Protein AF-A0A1Q7ZH47-F1 (afdb_monomer_lite)

Radius of gyration: 14.73 Å; chains: 1; bounding box: 32×26×39 Å

pLDDT: mean 81.42, std 12.25, range [51.88, 95.62]

Structure (mmCIF, N/CA/C/O backbone):
data_AF-A0A1Q7ZH47-F1
#
_entry.id   AF-A0A1Q7ZH47-F1
#
loop_
_atom_site.group_PDB
_atom_site.id
_atom_site.type_symbol
_atom_site.label_atom_id
_atom_site.label_alt_id
_atom_site.label_comp_id
_atom_site.label_asym_id
_atom_site.label_entity_id
_atom_site.label_seq_id
_atom_site.pdbx_PDB_ins_code
_atom_site.Cartn_x
_atom_site.Cartn_y
_atom_site.Cartn_z
_atom_site.occupancy
_atom_site.B_iso_or_equiv
_atom_site.auth_seq_id
_atom_site.auth_comp_id
_atom_site.auth_asym_id
_atom_site.auth_atom_id
_atom_site.pdbx_PDB_model_num
ATOM 1 N N . MET A 1 1 ? -10.788 -9.022 -7.935 1.00 63.94 1 MET A N 1
ATOM 2 C CA . MET A 1 1 ? -9.777 -8.266 -7.167 1.00 63.94 1 MET A CA 1
ATOM 3 C C . MET A 1 1 ? -8.886 -9.282 -6.468 1.00 63.94 1 MET A C 1
ATOM 5 O O . MET A 1 1 ? -9.435 -10.237 -5.936 1.00 63.94 1 MET A O 1
ATOM 9 N N . VAL A 1 2 ? -7.560 -9.152 -6.541 1.00 73.81 2 VAL A N 1
ATOM 10 C CA . VAL A 1 2 ? -6.620 -10.103 -5.916 1.00 73.81 2 VAL A CA 1
ATOM 11 C C . VAL A 1 2 ? -6.024 -9.445 -4.679 1.00 73.81 2 VAL A C 1
ATOM 13 O O . VAL A 1 2 ? -5.592 -8.299 -4.753 1.00 73.81 2 VAL A O 1
ATOM 16 N N . GLN A 1 3 ? -6.024 -10.159 -3.556 1.00 79.69 3 GLN A N 1
ATOM 17 C CA . GLN A 1 3 ? -5.355 -9.736 -2.328 1.00 79.69 3 GLN A CA 1
ATOM 18 C C . GLN A 1 3 ? -4.060 -10.518 -2.166 1.00 79.69 3 GLN A C 1
ATOM 20 O O . GLN A 1 3 ? -4.019 -11.721 -2.421 1.00 79.69 3 GLN A O 1
ATOM 25 N N . ILE A 1 4 ? -3.008 -9.822 -1.749 1.00 81.25 4 ILE A N 1
ATOM 26 C CA . ILE A 1 4 ? -1.671 -10.388 -1.603 1.00 81.25 4 ILE A CA 1
ATOM 27 C C . ILE A 1 4 ? -1.224 -10.117 -0.178 1.00 81.25 4 ILE A C 1
ATOM 29 O O . ILE A 1 4 ? -1.185 -8.970 0.258 1.00 81.25 4 ILE A O 1
ATOM 33 N N . GLY A 1 5 ? -0.915 -11.187 0.544 1.00 83.88 5 GLY A N 1
ATOM 34 C CA . GLY A 1 5 ? -0.421 -11.130 1.909 1.00 83.88 5 GLY A CA 1
ATOM 35 C C . GLY A 1 5 ? 0.862 -11.934 2.031 1.00 83.88 5 GLY A 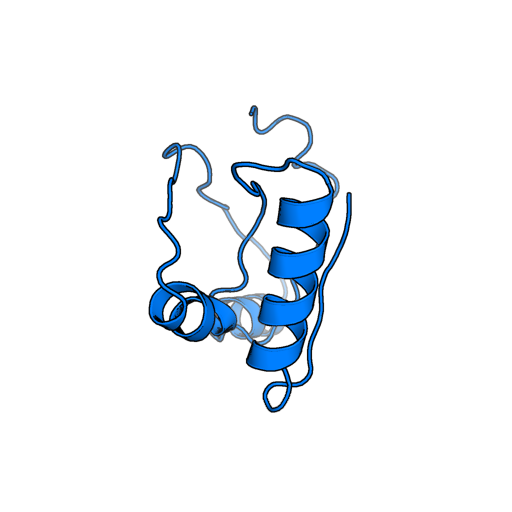C 1
ATOM 36 O O . GLY A 1 5 ? 0.996 -13.002 1.433 1.00 83.88 5 GLY A O 1
ATOM 37 N N . ALA A 1 6 ? 1.796 -11.428 2.826 1.00 87.62 6 ALA A N 1
ATOM 38 C CA . ALA A 1 6 ? 3.035 -12.112 3.148 1.00 87.62 6 ALA A CA 1
ATOM 39 C C . ALA A 1 6 ? 3.322 -11.973 4.640 1.00 87.62 6 ALA A C 1
ATOM 41 O O . ALA A 1 6 ? 3.015 -10.954 5.261 1.00 87.62 6 ALA A O 1
ATOM 42 N N . ARG A 1 7 ? 3.969 -12.983 5.227 1.00 88.12 7 ARG A N 1
ATOM 43 C CA . ARG A 1 7 ? 4.653 -12.764 6.506 1.00 88.12 7 ARG A CA 1
ATOM 44 C C . ARG A 1 7 ? 5.817 -11.816 6.250 1.00 88.12 7 ARG A C 1
ATOM 46 O O . ARG A 1 7 ? 6.480 -11.950 5.228 1.00 88.12 7 ARG A O 1
ATOM 53 N N . LYS A 1 8 ? 6.116 -10.931 7.206 1.00 85.62 8 LYS A N 1
ATOM 54 C CA . LYS A 1 8 ? 7.162 -9.902 7.072 1.00 85.62 8 LYS A CA 1
ATOM 55 C C . LYS A 1 8 ? 8.495 -10.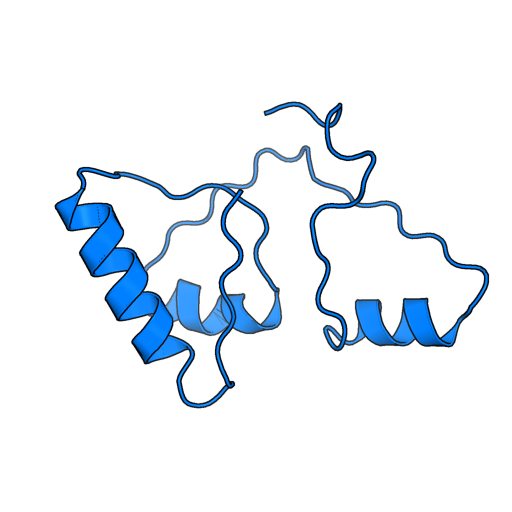439 6.527 1.00 85.62 8 LYS A C 1
ATOM 57 O O . LYS A 1 8 ? 9.097 -9.800 5.680 1.00 85.62 8 LYS A O 1
ATOM 62 N N . MET A 1 9 ? 8.919 -11.626 6.970 1.00 91.31 9 MET A N 1
ATOM 63 C CA . MET A 1 9 ? 10.177 -12.256 6.538 1.00 91.31 9 MET A CA 1
ATOM 64 C C . MET A 1 9 ? 10.191 -12.776 5.092 1.00 91.31 9 MET A C 1
ATOM 66 O O . MET A 1 9 ? 11.264 -13.040 4.575 1.00 91.31 9 MET A O 1
ATOM 70 N N . PHE A 1 10 ? 9.026 -12.935 4.463 1.00 93.50 10 PHE A N 1
ATOM 71 C CA . PHE A 1 10 ? 8.872 -13.462 3.101 1.00 93.50 10 PHE A CA 1
ATOM 72 C C . PHE A 1 10 ? 8.271 -12.435 2.142 1.00 93.50 10 PHE A C 1
ATOM 74 O O . PHE A 1 10 ? 7.876 -12.782 1.031 1.00 93.50 10 PHE A O 1
ATOM 81 N N . LEU A 1 11 ? 8.131 -11.179 2.574 1.00 90.81 11 LEU A N 1
ATOM 82 C CA . LEU A 1 11 ? 7.523 -10.148 1.743 1.00 90.81 11 LEU A CA 1
ATOM 83 C C . LEU A 1 11 ? 8.291 -9.984 0.429 1.00 90.81 11 LEU A C 1
ATOM 85 O O . LEU A 1 11 ? 7.677 -9.949 -0.634 1.00 90.81 11 LEU A O 1
ATOM 89 N N . ASP A 1 12 ? 9.620 -9.957 0.494 1.00 92.69 12 ASP A N 1
ATOM 90 C CA . ASP A 1 12 ? 10.452 -9.782 -0.692 1.00 92.69 12 ASP A CA 1
ATOM 91 C C . ASP A 1 12 ? 10.326 -10.958 -1.670 1.00 92.69 12 ASP A C 1
ATOM 93 O O . ASP A 1 12 ? 10.188 -10.716 -2.869 1.00 92.69 12 ASP A O 1
ATOM 97 N N . ASP A 1 13 ? 10.275 -12.197 -1.167 1.00 94.88 13 ASP A N 1
ATOM 98 C CA . ASP A 1 13 ? 10.090 -13.403 -1.987 1.00 94.88 13 ASP A CA 1
ATOM 99 C C . ASP A 1 13 ? 8.723 -13.413 -2.685 1.00 94.88 13 ASP A C 1
ATOM 101 O O . ASP A 1 13 ? 8.605 -13.741 -3.869 1.00 94.88 13 ASP A O 1
ATOM 105 N N . VAL A 1 14 ? 7.669 -13.027 -1.957 1.00 92.88 14 VAL A N 1
ATOM 106 C CA . VAL A 1 14 ? 6.311 -12.926 -2.507 1.00 92.88 14 VAL A CA 1
ATOM 107 C C . VAL A 1 14 ? 6.255 -11.860 -3.598 1.00 92.88 14 VAL A C 1
ATOM 109 O O . VAL A 1 14 ? 5.663 -12.100 -4.652 1.00 92.88 14 VAL A O 1
ATOM 112 N N . LEU A 1 15 ? 6.889 -10.706 -3.379 1.00 91.25 15 LEU A N 1
ATOM 113 C CA . LEU A 1 15 ? 6.964 -9.639 -4.376 1.00 91.25 15 LEU A CA 1
ATOM 114 C C . LEU A 1 15 ? 7.744 -10.074 -5.624 1.00 91.25 15 LEU A C 1
ATOM 116 O O . LEU A 1 15 ? 7.288 -9.810 -6.737 1.00 91.25 15 LEU A O 1
ATOM 120 N N . ASP A 1 16 ? 8.863 -10.784 -5.467 1.00 93.19 16 ASP A N 1
ATOM 121 C CA . ASP A 1 16 ? 9.633 -11.301 -6.605 1.00 93.19 16 ASP A CA 1
ATOM 122 C C . ASP A 1 16 ? 8.818 -12.289 -7.435 1.00 93.19 16 ASP A C 1
ATOM 124 O O . ASP A 1 16 ? 8.765 -12.180 -8.666 1.00 93.19 16 ASP A O 1
ATOM 128 N N . HIS A 1 17 ? 8.120 -13.214 -6.774 1.00 93.44 17 HIS A N 1
ATOM 129 C CA . HIS A 1 17 ? 7.261 -14.171 -7.459 1.00 93.44 17 HIS A CA 1
ATOM 130 C C . HIS A 1 17 ? 6.101 -13.477 -8.184 1.00 93.44 17 HIS A C 1
ATOM 132 O O . HIS A 1 17 ? 5.809 -13.793 -9.341 1.00 93.44 17 HIS A O 1
ATOM 138 N N . LEU A 1 18 ? 5.471 -12.497 -7.532 1.00 90.56 18 LEU A N 1
ATOM 139 C CA . LEU A 1 18 ? 4.382 -11.716 -8.110 1.00 90.56 18 LEU A CA 1
ATOM 140 C C . LEU A 1 18 ? 4.837 -10.965 -9.363 1.00 90.56 18 LEU A C 1
ATOM 142 O O . LEU A 1 18 ? 4.180 -11.042 -10.402 1.00 90.56 18 LEU A O 1
ATOM 146 N N . PHE A 1 19 ? 5.961 -10.254 -9.284 1.00 90.56 19 PHE A N 1
ATOM 147 C CA . PHE A 1 19 ? 6.494 -9.491 -10.408 1.00 90.56 19 PHE A CA 1
ATOM 148 C C . PHE A 1 19 ? 6.930 -10.393 -11.551 1.00 90.56 19 PHE A C 1
ATOM 150 O O . PHE A 1 19 ? 6.641 -10.085 -12.708 1.00 90.56 19 PHE A O 1
ATOM 157 N N . TYR A 1 20 ? 7.574 -11.519 -11.247 1.00 92.88 20 TYR A N 1
ATOM 158 C CA . TYR A 1 20 ? 7.927 -12.512 -12.252 1.00 92.88 20 TYR A CA 1
ATOM 159 C C . TYR A 1 20 ? 6.683 -13.022 -12.989 1.00 92.88 20 TYR A C 1
ATOM 161 O O . TYR A 1 20 ? 6.640 -13.005 -14.222 1.00 92.88 20 TYR A O 1
ATOM 169 N N . HIS A 1 21 ? 5.646 -13.416 -12.247 1.00 92.50 21 HIS A N 1
ATOM 170 C CA . HIS A 1 21 ? 4.407 -13.924 -12.825 1.00 92.50 21 HIS A CA 1
ATOM 171 C C . HIS A 1 21 ? 3.681 -12.858 -13.662 1.00 92.50 21 HIS A C 1
ATOM 173 O O . HIS A 1 21 ? 3.274 -13.134 -14.791 1.00 92.50 21 HIS A O 1
ATOM 179 N N . ALA A 1 22 ? 3.571 -11.627 -13.151 1.00 90.94 22 ALA A N 1
ATOM 180 C CA . ALA A 1 22 ? 2.936 -10.513 -13.854 1.00 90.94 22 ALA A CA 1
ATOM 181 C C . ALA A 1 22 ? 3.668 -10.169 -15.162 1.00 90.94 22 ALA A C 1
ATOM 183 O O . ALA A 1 22 ? 3.038 -10.072 -16.216 1.00 90.94 22 ALA A O 1
ATOM 184 N N . ARG A 1 23 ? 5.004 -10.068 -15.124 1.00 91.88 23 ARG A N 1
ATOM 185 C CA . ARG A 1 23 ? 5.831 -9.804 -16.314 1.00 91.88 23 ARG A CA 1
ATOM 186 C C . ARG A 1 23 ? 5.726 -10.924 -17.340 1.00 91.88 23 ARG A C 1
ATOM 188 O O . ARG A 1 23 ? 5.592 -10.645 -18.527 1.00 91.88 23 ARG A O 1
ATOM 195 N N . ARG A 1 24 ? 5.734 -12.188 -16.902 1.00 95.62 24 ARG A N 1
ATOM 196 C CA . ARG A 1 24 ? 5.543 -13.343 -17.794 1.00 95.62 24 ARG A CA 1
ATOM 197 C C . ARG A 1 24 ? 4.167 -13.322 -18.469 1.00 95.62 24 ARG A C 1
ATOM 199 O O . ARG A 1 24 ? 4.046 -13.774 -19.602 1.00 95.62 24 ARG A O 1
ATOM 206 N N . GLY A 1 25 ? 3.159 -12.772 -17.795 1.00 94.50 25 GLY A N 1
ATOM 207 C CA . GLY A 1 25 ? 1.830 -12.517 -18.353 1.00 94.50 25 GLY A CA 1
ATOM 208 C C . GLY A 1 25 ? 1.727 -11.275 -19.250 1.00 94.50 25 GLY A C 1
ATOM 209 O O . GLY A 1 25 ? 0.641 -11.000 -19.749 1.00 94.50 25 GLY A O 1
ATOM 210 N N . GLY A 1 26 ? 2.814 -10.522 -19.458 1.00 95.12 26 GLY A N 1
ATOM 211 C CA . GLY A 1 26 ? 2.834 -9.314 -20.290 1.00 95.12 26 GLY A CA 1
ATOM 212 C C . GLY A 1 26 ? 2.395 -8.028 -19.580 1.00 95.12 26 GLY A C 1
ATOM 213 O O . GLY A 1 26 ? 2.182 -7.015 -20.243 1.00 95.12 26 GLY A O 1
ATOM 214 N N . ALA A 1 27 ? 2.256 -8.035 -18.251 1.00 92.38 27 ALA A N 1
ATOM 215 C CA . ALA A 1 27 ? 1.900 -6.831 -17.505 1.00 92.38 27 ALA A CA 1
ATOM 216 C C . ALA A 1 27 ? 3.064 -5.822 -17.475 1.00 92.38 27 ALA A C 1
ATOM 218 O O . ALA A 1 27 ? 4.200 -6.179 -17.159 1.00 92.38 27 ALA A O 1
ATOM 219 N N . LEU A 1 28 ? 2.757 -4.552 -17.755 1.00 88.38 28 LEU A N 1
ATOM 220 C CA . LEU A 1 28 ? 3.709 -3.431 -17.695 1.00 88.38 28 LEU A CA 1
ATOM 221 C C . LEU A 1 28 ? 3.650 -2.669 -16.365 1.00 88.38 28 LEU A C 1
ATOM 223 O O . LEU A 1 28 ? 4.641 -2.079 -15.945 1.00 88.38 28 LEU A O 1
ATOM 227 N N . ALA A 1 29 ? 2.496 -2.693 -15.701 1.00 87.25 29 ALA A N 1
ATOM 228 C CA . ALA A 1 29 ? 2.266 -2.064 -14.411 1.00 87.25 29 ALA A CA 1
ATOM 229 C C . ALA A 1 29 ? 1.208 -2.849 -13.629 1.00 87.25 29 ALA A C 1
ATOM 231 O O . ALA A 1 29 ? 0.385 -3.558 -14.213 1.00 87.25 29 ALA A O 1
ATOM 232 N N . VAL A 1 30 ? 1.233 -2.701 -12.306 1.00 83.12 30 VAL A N 1
ATOM 233 C CA . VAL A 1 30 ? 0.187 -3.188 -11.405 1.00 83.12 30 VAL A CA 1
ATOM 234 C C . VAL A 1 30 ? -0.386 -1.974 -10.691 1.00 83.12 30 VAL A C 1
ATOM 236 O O . VAL A 1 30 ? 0.369 -1.183 -10.129 1.00 83.12 30 VAL A O 1
ATOM 239 N N . SER A 1 31 ? -1.706 -1.826 -10.728 1.00 81.88 31 SER A N 1
ATOM 240 C CA . SER A 1 31 ? -2.433 -0.799 -9.988 1.00 81.88 31 SER A CA 1
ATOM 241 C C . SER A 1 31 ? -3.260 -1.435 -8.877 1.00 81.88 31 SER A C 1
ATOM 243 O O . SER A 1 31 ? -3.715 -2.578 -8.978 1.00 81.88 31 SER A O 1
ATOM 245 N N . GLY A 1 32 ? -3.432 -0.695 -7.788 1.00 78.69 32 GLY A N 1
ATOM 246 C CA . GLY A 1 32 ? -4.191 -1.143 -6.633 1.00 78.69 32 GLY A CA 1
ATOM 247 C C . GLY A 1 32 ? -3.773 -0.418 -5.364 1.00 78.69 32 GLY A C 1
ATOM 248 O O . GLY A 1 32 ? -2.972 0.514 -5.390 1.00 78.69 32 GLY A O 1
ATOM 249 N N . GLN A 1 33 ? -4.322 -0.880 -4.246 1.00 78.75 33 GLN A N 1
ATOM 250 C CA . GLN A 1 33 ? -3.973 -0.363 -2.934 1.00 78.75 33 GLN A CA 1
ATOM 251 C C . GLN A 1 33 ? -2.682 -1.008 -2.433 1.00 78.75 33 GLN A C 1
ATOM 253 O O . GLN A 1 33 ? -2.497 -2.223 -2.520 1.00 78.75 33 GLN A O 1
ATOM 258 N N . LEU A 1 34 ? -1.802 -0.175 -1.891 1.00 79.50 34 LEU A N 1
ATOM 259 C CA . LEU A 1 34 ? -0.524 -0.576 -1.326 1.00 79.50 34 LEU A CA 1
ATOM 260 C C . LEU A 1 34 ? -0.597 -0.498 0.199 1.00 79.50 34 LEU A C 1
ATOM 262 O O . LEU A 1 34 ? -1.008 0.524 0.748 1.00 79.50 34 LEU A O 1
ATOM 266 N N . ASP A 1 35 ? -0.175 -1.564 0.880 1.00 78.88 35 ASP A N 1
ATOM 267 C CA . ASP A 1 35 ? 0.042 -1.524 2.325 1.00 78.88 35 ASP A CA 1
ATOM 268 C C . ASP A 1 35 ? 1.311 -0.701 2.624 1.00 78.88 35 ASP A C 1
ATOM 270 O O . ASP A 1 35 ? 2.379 -1.034 2.092 1.00 78.88 35 ASP A O 1
ATOM 274 N N . PRO A 1 36 ? 1.253 0.359 3.455 1.00 79.12 36 PRO A N 1
ATOM 275 C CA . PRO A 1 36 ? 2.412 1.221 3.676 1.00 79.12 36 PRO A CA 1
ATOM 276 C C . PRO A 1 36 ? 3.623 0.490 4.274 1.00 79.12 36 PRO A C 1
ATOM 278 O O . PRO A 1 36 ? 4.758 0.907 4.040 1.00 79.12 36 PRO A O 1
ATOM 281 N N . SER A 1 37 ? 3.424 -0.626 4.985 1.00 81.56 37 SER A N 1
ATOM 282 C CA . SER A 1 37 ? 4.524 -1.449 5.500 1.00 81.56 37 SER A CA 1
ATOM 283 C C . SER A 1 37 ? 5.326 -2.136 4.388 1.00 81.56 37 SER A C 1
ATOM 285 O O . SER A 1 37 ? 6.514 -2.406 4.570 1.00 81.56 37 SER A O 1
ATOM 287 N N . ALA A 1 38 ? 4.720 -2.351 3.216 1.00 84.06 38 ALA A N 1
ATOM 288 C CA . ALA A 1 38 ? 5.376 -2.933 2.049 1.00 84.06 38 ALA A CA 1
ATOM 289 C C . ALA A 1 38 ? 6.100 -1.902 1.169 1.00 84.06 38 ALA A C 1
ATOM 291 O O . ALA A 1 38 ? 6.856 -2.285 0.272 1.00 84.06 38 ALA A O 1
ATOM 292 N N . PHE A 1 39 ? 5.910 -0.602 1.424 1.00 85.69 39 PHE A N 1
ATOM 293 C CA . PHE A 1 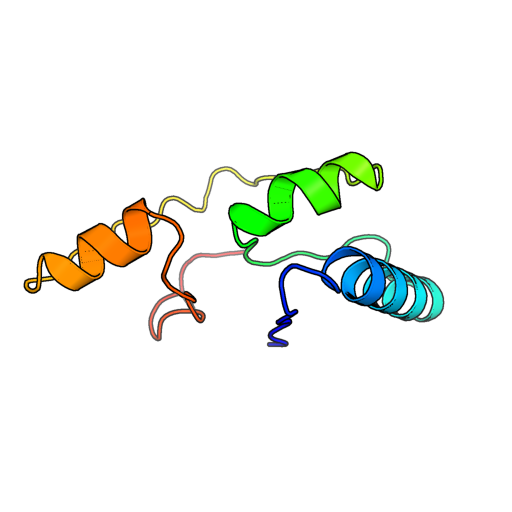39 ? 6.452 0.473 0.590 1.00 85.69 39 PHE A CA 1
ATOM 294 C C . PHE A 1 39 ? 7.975 0.388 0.433 1.00 85.69 39 PHE A C 1
ATOM 296 O O . PHE A 1 39 ? 8.487 0.484 -0.680 1.00 85.69 39 PHE A O 1
ATOM 303 N N . GLN A 1 40 ? 8.701 0.155 1.531 1.00 87.31 40 GLN A N 1
ATOM 304 C CA . GLN A 1 40 ? 10.166 0.077 1.512 1.00 87.31 40 GLN A CA 1
ATOM 305 C C . GLN A 1 40 ? 10.672 -1.102 0.668 1.00 87.31 40 GLN A C 1
ATOM 307 O O . GLN A 1 40 ? 11.556 -0.915 -0.164 1.00 87.31 40 GLN A O 1
ATOM 312 N N . SER A 1 41 ? 10.071 -2.288 0.814 1.00 89.94 41 SER A N 1
ATOM 313 C CA . SER A 1 41 ? 10.402 -3.464 -0.006 1.00 89.94 41 SER A CA 1
ATOM 314 C C . SER A 1 41 ? 10.127 -3.225 -1.492 1.00 89.94 41 SER A C 1
ATOM 316 O O . SER A 1 41 ? 10.939 -3.574 -2.348 1.00 89.94 41 SER A O 1
ATOM 318 N N . LEU A 1 42 ? 9.004 -2.581 -1.819 1.00 89.19 42 LEU A N 1
ATOM 319 C CA . LEU A 1 42 ? 8.652 -2.247 -3.200 1.00 89.19 42 LEU A CA 1
ATOM 320 C C . LEU A 1 42 ? 9.618 -1.217 -3.805 1.00 89.19 42 LEU A C 1
ATOM 322 O O . LEU A 1 42 ? 10.060 -1.389 -4.944 1.00 89.19 42 LEU A O 1
ATOM 326 N N . ALA A 1 43 ? 9.981 -0.183 -3.043 1.00 88.75 43 ALA A N 1
ATOM 327 C CA . ALA A 1 43 ? 10.934 0.841 -3.462 1.00 88.75 43 ALA A CA 1
ATOM 328 C C . ALA A 1 43 ? 12.339 0.254 -3.680 1.00 88.75 43 ALA A C 1
ATOM 330 O O . ALA A 1 43 ? 12.968 0.529 -4.702 1.00 88.75 43 ALA A O 1
ATOM 331 N N . ALA A 1 44 ? 12.803 -0.617 -2.777 1.00 91.44 44 ALA A N 1
ATOM 332 C CA . ALA A 1 44 ? 14.101 -1.287 -2.883 1.00 91.44 44 ALA A CA 1
ATOM 333 C C . ALA A 1 44 ? 14.225 -2.170 -4.139 1.00 91.44 44 ALA A C 1
ATOM 335 O O . ALA A 1 44 ? 15.322 -2.345 -4.666 1.00 91.44 44 ALA A O 1
ATOM 336 N N . LYS A 1 45 ? 13.103 -2.681 -4.660 1.00 88.94 45 LYS A N 1
ATOM 337 C CA . LYS A 1 45 ? 13.038 -3.461 -5.907 1.00 88.94 45 LYS A CA 1
ATOM 338 C C . LYS A 1 45 ? 12.975 -2.598 -7.180 1.00 88.94 45 LYS A C 1
ATOM 340 O O . LYS A 1 45 ? 12.789 -3.136 -8.271 1.00 88.94 45 LYS A O 1
ATOM 345 N N . GLY A 1 46 ? 13.133 -1.276 -7.064 1.00 85.69 46 GLY A N 1
ATOM 346 C CA . GLY A 1 46 ? 13.136 -0.347 -8.198 1.00 85.69 46 GLY A CA 1
ATOM 347 C C . GLY A 1 46 ? 11.746 -0.051 -8.764 1.00 85.69 46 GLY A C 1
ATOM 348 O O . GLY A 1 46 ? 11.624 0.288 -9.941 1.00 85.69 46 GLY A O 1
ATOM 349 N N . SER A 1 47 ? 10.693 -0.207 -7.955 1.00 87.44 47 SER A N 1
ATOM 350 C CA . SER A 1 47 ? 9.322 0.098 -8.378 1.00 87.44 47 SER A CA 1
ATOM 351 C C . SER A 1 47 ? 9.125 1.605 -8.550 1.00 87.44 47 SER A C 1
ATOM 353 O O . SER A 1 47 ? 9.524 2.394 -7.694 1.00 87.44 47 SER A O 1
ATOM 355 N N . VAL A 1 48 ? 8.463 2.001 -9.638 1.00 87.56 48 VAL A N 1
ATOM 356 C CA . VAL A 1 48 ? 7.999 3.378 -9.843 1.00 87.56 48 VAL A CA 1
ATOM 357 C C . VAL A 1 48 ? 6.562 3.479 -9.352 1.00 87.56 48 VAL A C 1
ATOM 359 O O . VAL A 1 48 ? 5.705 2.704 -9.774 1.00 87.56 48 VAL A O 1
ATOM 362 N N . PHE A 1 49 ? 6.298 4.439 -8.470 1.00 86.12 49 PHE A N 1
ATOM 363 C CA . PHE A 1 49 ? 4.966 4.668 -7.921 1.00 86.12 49 PHE A CA 1
ATOM 364 C C . PHE A 1 49 ? 4.278 5.802 -8.672 1.00 86.12 49 PHE A C 1
ATOM 366 O O . PHE A 1 49 ? 4.800 6.914 -8.752 1.00 86.12 49 PHE A O 1
ATOM 373 N N . HIS A 1 50 ? 3.093 5.510 -9.199 1.00 82.94 50 HIS A N 1
ATOM 374 C CA . HIS A 1 50 ? 2.175 6.509 -9.723 1.00 82.94 50 HIS A CA 1
ATOM 375 C C . HIS A 1 50 ? 0.981 6.598 -8.776 1.00 82.94 50 HIS A C 1
ATOM 377 O O . HIS A 1 50 ? 0.362 5.582 -8.470 1.00 82.94 50 HIS A O 1
ATOM 383 N N . HIS A 1 51 ? 0.690 7.805 -8.302 1.00 74.69 51 HIS A N 1
ATOM 384 C CA . HIS A 1 51 ? -0.489 8.099 -7.500 1.00 74.69 51 HIS A CA 1
ATOM 385 C C . HIS A 1 51 ? -1.289 9.167 -8.245 1.00 74.69 51 HIS A C 1
ATOM 387 O O . HIS A 1 51 ? -0.781 10.264 -8.474 1.00 74.69 51 HIS A O 1
ATOM 393 N N . ASP A 1 52 ? -2.517 8.830 -8.627 1.00 71.44 52 ASP A N 1
ATOM 394 C CA . ASP A 1 52 ? -3.442 9.672 -9.404 1.00 71.44 52 ASP A CA 1
ATOM 395 C C . ASP A 1 52 ? -3.970 10.899 -8.634 1.00 71.44 52 ASP A C 1
ATOM 397 O O . ASP A 1 52 ? -4.628 11.766 -9.206 1.00 71.44 52 ASP A O 1
ATOM 401 N N . GLY A 1 53 ? -3.669 11.002 -7.335 1.00 64.94 53 GLY A N 1
ATOM 402 C CA . GLY A 1 53 ? -4.139 12.091 -6.478 1.00 64.94 53 GLY A CA 1
ATOM 403 C C . GLY A 1 53 ? -5.577 11.918 -5.984 1.00 64.94 53 GLY A C 1
ATOM 404 O O . GLY A 1 53 ? -6.029 12.748 -5.201 1.00 64.94 53 GLY A O 1
ATOM 405 N N . ALA A 1 54 ? -6.278 10.856 -6.386 1.00 59.75 54 ALA A N 1
ATOM 406 C CA . ALA A 1 54 ? -7.687 10.625 -6.079 1.00 59.75 54 ALA A CA 1
ATOM 407 C C . ALA A 1 54 ? -7.912 9.865 -4.760 1.00 59.75 54 ALA A C 1
ATOM 409 O O . ALA A 1 54 ? -9.010 9.897 -4.203 1.00 59.75 54 ALA A O 1
ATOM 410 N N . SER A 1 55 ? -6.888 9.196 -4.225 1.00 59.38 55 SER A N 1
ATOM 411 C CA . SER A 1 55 ? -7.066 8.254 -3.117 1.00 59.38 55 SER A CA 1
ATOM 412 C C . SER A 1 55 ? -6.815 8.871 -1.734 1.00 59.38 55 SER A C 1
ATOM 414 O O . SER A 1 55 ? -5.901 8.473 -1.010 1.00 59.38 55 SER A O 1
ATOM 416 N N . TRP A 1 56 ? -7.653 9.822 -1.317 1.00 61.84 56 TRP A N 1
ATOM 417 C CA . TRP A 1 56 ? -7.734 10.209 0.098 1.00 61.84 56 TRP A CA 1
ATOM 418 C C . TRP A 1 56 ? -8.857 9.435 0.787 1.00 61.84 56 TRP A C 1
ATOM 420 O O . TRP A 1 56 ? -10.038 9.706 0.581 1.00 61.84 56 TRP A O 1
ATOM 430 N N . PHE A 1 57 ? -8.497 8.478 1.640 1.00 71.00 57 PHE A N 1
ATOM 431 C CA . PHE A 1 57 ? -9.474 7.794 2.483 1.00 71.00 57 PHE A CA 1
ATOM 432 C C . PHE A 1 57 ? -9.849 8.680 3.675 1.00 71.00 57 PHE A C 1
ATOM 434 O O . PHE A 1 57 ? -9.002 8.991 4.515 1.00 71.00 57 PHE A O 1
ATOM 441 N N . LEU A 1 58 ? -11.128 9.050 3.791 1.00 77.81 58 LEU A N 1
ATOM 442 C CA . LEU A 1 58 ? -11.674 9.553 5.050 1.00 77.81 58 LEU A CA 1
ATOM 443 C C . LEU A 1 58 ? -12.091 8.361 5.909 1.00 77.81 58 LEU A C 1
ATOM 445 O O . LEU A 1 58 ? -13.051 7.659 5.595 1.00 77.81 58 LEU A O 1
ATOM 449 N N . ILE A 1 59 ? -11.377 8.144 7.009 1.00 79.69 59 ILE A N 1
ATOM 450 C CA . ILE A 1 59 ? -11.6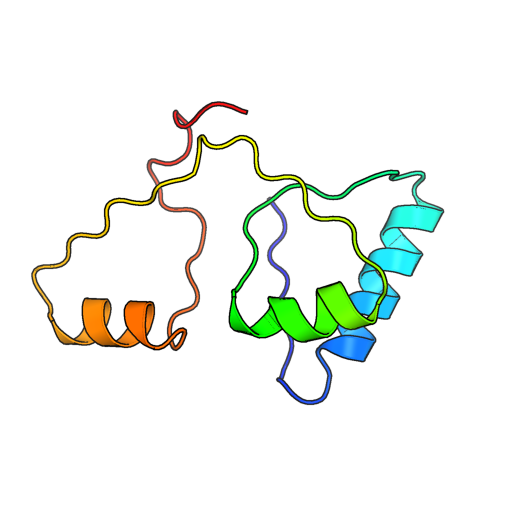25 7.018 7.908 1.00 79.69 59 ILE A CA 1
ATOM 451 C C . ILE A 1 59 ? -12.342 7.527 9.150 1.00 79.69 59 ILE A C 1
ATOM 453 O O . ILE A 1 59 ? -11.840 8.388 9.870 1.00 79.69 59 ILE A O 1
ATOM 457 N N . HIS A 1 60 ? -13.513 6.959 9.423 1.00 85.75 60 HIS A N 1
ATOM 458 C CA . HIS A 1 60 ? -14.273 7.234 10.633 1.00 85.75 60 HIS A CA 1
ATOM 459 C C . HIS A 1 60 ? -14.690 5.923 11.297 1.00 85.75 60 HIS A C 1
ATOM 461 O O . HIS A 1 60 ? -15.266 5.038 10.668 1.00 85.75 60 HIS A O 1
ATOM 467 N N . SER A 1 61 ? -14.452 5.819 12.602 1.00 87.69 61 SER A N 1
ATOM 468 C CA . SER A 1 61 ? -14.922 4.711 13.425 1.00 87.69 61 SER A CA 1
ATOM 469 C C . SER A 1 61 ? -15.296 5.236 14.802 1.00 87.69 61 SER A C 1
ATOM 471 O O . SER A 1 61 ? -14.579 6.044 15.387 1.00 87.69 61 SER A O 1
ATOM 473 N N . ARG A 1 62 ? -16.408 4.732 15.346 1.00 94.56 62 ARG A N 1
ATOM 474 C CA . ARG A 1 62 ? -16.794 4.993 16.743 1.00 94.56 62 ARG A CA 1
ATOM 475 C C . ARG A 1 62 ? -15.895 4.251 17.734 1.00 94.56 62 ARG A C 1
ATOM 477 O O . ARG A 1 62 ? -15.874 4.594 18.909 1.00 94.56 62 ARG A O 1
ATOM 484 N N . ASN A 1 63 ? -15.179 3.225 17.271 1.00 95.25 63 ASN A N 1
ATOM 485 C CA . ASN A 1 63 ? -14.233 2.474 18.079 1.00 95.25 63 ASN A CA 1
ATOM 486 C C . ASN A 1 63 ? -12.814 3.049 17.890 1.00 95.25 63 ASN A C 1
ATOM 488 O O . ASN A 1 63 ? -12.226 2.854 16.818 1.00 95.25 63 ASN A O 1
ATOM 492 N N . PRO A 1 64 ? -12.233 3.700 18.915 1.00 92.94 64 PRO A N 1
ATOM 493 C CA . PRO A 1 64 ? -10.907 4.305 18.814 1.00 92.94 64 PRO A CA 1
ATOM 494 C C . PRO A 1 64 ? -9.787 3.276 18.609 1.00 92.94 64 PRO A C 1
ATOM 496 O O . PRO A 1 64 ? -8.770 3.607 18.004 1.00 92.94 64 PRO A O 1
ATOM 499 N N . ALA A 1 65 ? -9.966 2.022 19.043 1.00 93.50 65 ALA A N 1
ATOM 500 C CA . ALA A 1 65 ? -8.974 0.969 18.825 1.00 93.50 65 ALA A CA 1
ATOM 501 C C . ALA A 1 65 ? -8.800 0.644 17.333 1.00 93.50 65 ALA A C 1
ATOM 503 O O . ALA A 1 65 ? -7.690 0.371 16.888 1.00 93.50 65 ALA A O 1
ATOM 504 N N . VAL A 1 66 ? -9.879 0.745 16.548 1.00 90.50 66 VAL A N 1
ATOM 505 C CA . VAL A 1 66 ? -9.834 0.545 15.091 1.00 90.50 66 VAL A CA 1
ATOM 506 C C . VAL A 1 66 ? -9.050 1.670 14.419 1.00 90.50 66 VAL A C 1
ATOM 508 O O . VAL A 1 66 ? -8.177 1.400 13.600 1.00 90.50 66 VAL A O 1
ATOM 511 N N . LEU A 1 67 ? -9.303 2.928 14.802 1.00 89.94 67 LEU A N 1
ATOM 512 C CA . LEU A 1 67 ? -8.541 4.069 14.277 1.00 89.94 67 LEU A CA 1
ATOM 513 C C . LEU A 1 67 ? -7.054 3.947 14.624 1.00 89.94 67 LEU A C 1
ATOM 515 O O . LEU A 1 67 ? -6.201 4.175 13.770 1.00 89.94 67 LEU A O 1
ATOM 519 N N . ALA A 1 68 ? -6.740 3.541 15.856 1.00 90.31 68 ALA A N 1
ATOM 520 C CA . ALA A 1 68 ? -5.366 3.336 16.295 1.00 90.31 68 ALA A CA 1
ATOM 521 C C . ALA A 1 68 ? -4.657 2.222 15.507 1.00 90.31 68 ALA A C 1
ATOM 523 O O . ALA A 1 68 ? -3.499 2.403 15.133 1.00 90.31 68 ALA A O 1
ATOM 524 N N . ALA A 1 69 ? -5.336 1.103 15.232 1.00 89.31 69 ALA A N 1
ATOM 525 C CA . ALA A 1 69 ? -4.789 0.009 14.428 1.00 89.31 69 ALA A CA 1
ATOM 526 C C . ALA A 1 69 ? -4.460 0.471 13.000 1.00 89.31 69 ALA A C 1
ATOM 528 O O . ALA A 1 69 ? -3.357 0.237 12.513 1.00 89.31 69 ALA A O 1
ATOM 529 N N . ILE A 1 70 ? -5.364 1.224 12.365 1.00 85.62 70 ILE A N 1
ATOM 530 C CA . ILE A 1 70 ? -5.144 1.762 11.017 1.00 85.62 70 ILE A CA 1
ATOM 531 C C . ILE A 1 70 ? -3.985 2.765 10.996 1.00 85.62 70 ILE A C 1
ATOM 533 O O . ILE A 1 70 ? -3.083 2.642 10.171 1.00 85.62 70 ILE A O 1
ATOM 537 N N . HIS A 1 71 ? -3.952 3.719 11.934 1.00 82.94 71 HIS A N 1
ATOM 538 C CA . HIS A 1 71 ? -2.862 4.699 12.026 1.00 82.94 71 HIS A CA 1
ATOM 539 C C . HIS A 1 71 ? -1.489 4.064 12.260 1.00 82.94 71 HIS A C 1
ATOM 541 O O . HIS A 1 71 ? -0.479 4.613 11.828 1.00 82.94 71 HIS A O 1
ATOM 547 N N . ARG A 1 72 ? -1.439 2.925 12.956 1.00 84.69 72 ARG A N 1
ATOM 548 C CA . ARG A 1 72 ? -0.200 2.181 13.216 1.00 84.69 72 ARG A CA 1
ATOM 549 C C . ARG A 1 72 ? 0.190 1.244 12.079 1.00 84.69 72 ARG A C 1
ATOM 551 O O . ARG A 1 72 ? 1.210 0.570 12.207 1.00 84.69 72 ARG A O 1
ATOM 558 N N . THR A 1 73 ? -0.569 1.199 10.980 1.00 77.50 73 THR A N 1
ATOM 559 C CA . THR A 1 73 ? -0.388 0.192 9.917 1.00 77.50 73 THR A CA 1
ATOM 560 C C . THR A 1 73 ? -0.501 -1.246 10.443 1.00 77.50 73 THR A C 1
ATOM 562 O O . THR A 1 73 ? 0.118 -2.168 9.927 1.00 77.50 73 THR A O 1
ATOM 565 N N . ASP A 1 74 ? -1.302 -1.437 11.490 1.00 82.94 74 ASP A N 1
ATOM 566 C CA . ASP A 1 74 ? -1.582 -2.723 12.140 1.00 82.94 74 ASP A CA 1
ATOM 567 C C . ASP A 1 74 ? -3.024 -3.169 11.843 1.00 82.94 74 ASP A C 1
ATOM 569 O O . ASP A 1 74 ? -3.751 -3.696 12.683 1.00 82.94 74 ASP A O 1
ATOM 573 N N . ALA A 1 75 ? -3.483 -2.858 10.633 1.00 78.38 75 ALA A N 1
ATOM 574 C CA . ALA A 1 75 ? -4.791 -3.228 10.129 1.00 78.38 75 ALA A CA 1
ATOM 575 C C . ALA A 1 75 ? -4.66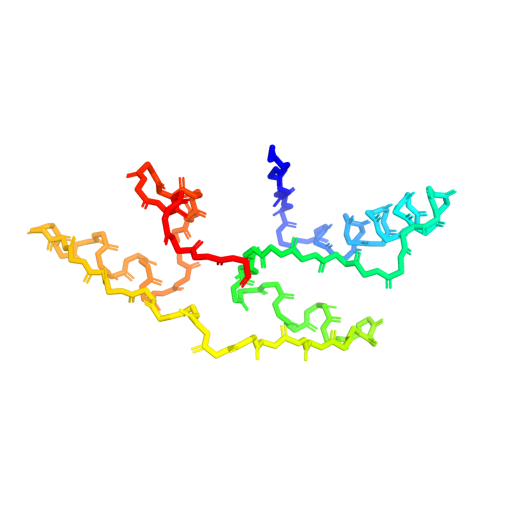9 -3.580 8.649 1.00 78.38 75 ALA A C 1
ATOM 577 O O . ALA A 1 75 ? -4.153 -2.794 7.859 1.00 78.38 75 ALA A O 1
ATOM 578 N N . PHE A 1 76 ? -5.189 -4.746 8.272 1.00 77.06 76 PHE A N 1
ATOM 579 C CA . PHE A 1 76 ? -5.308 -5.125 6.872 1.00 77.06 76 PHE A CA 1
ATOM 580 C C . PHE A 1 76 ? -6.607 -4.548 6.308 1.00 77.06 76 PHE A C 1
ATOM 582 O O . PHE A 1 76 ? -7.696 -5.065 6.568 1.00 77.06 76 PHE A O 1
ATOM 589 N N . LEU A 1 77 ? -6.490 -3.440 5.575 1.00 74.94 77 LEU A N 1
ATOM 590 C CA . LEU A 1 77 ? -7.621 -2.817 4.898 1.00 74.94 77 LEU A CA 1
ATOM 591 C C . LEU A 1 77 ? -7.906 -3.565 3.597 1.00 74.94 77 LEU A C 1
ATOM 593 O O . LEU A 1 77 ? -7.164 -3.478 2.622 1.00 74.94 77 LEU A O 1
ATOM 597 N N . THR A 1 78 ? -8.999 -4.315 3.585 1.00 72.81 78 THR A N 1
ATOM 598 C CA . THR A 1 78 ? -9.584 -4.824 2.347 1.00 72.81 78 THR A CA 1
ATOM 599 C C . THR A 1 78 ? -10.419 -3.720 1.719 1.00 72.81 78 THR A C 1
ATOM 601 O O . THR A 1 78 ? -11.075 -3.000 2.472 1.00 72.81 78 THR A O 1
ATOM 604 N N . ARG A 1 79 ? -10.450 -3.631 0.380 1.00 65.44 79 ARG A N 1
ATOM 605 C CA . ARG A 1 79 ? -11.364 -2.740 -0.358 1.00 65.44 79 ARG A CA 1
ATOM 606 C C . ARG A 1 79 ? -12.712 -2.661 0.352 1.00 65.44 79 ARG A C 1
ATOM 608 O O . ARG A 1 79 ? -13.381 -3.688 0.499 1.00 65.44 79 ARG A O 1
ATOM 615 N N . LEU A 1 80 ? -13.068 -1.473 0.831 1.00 60.94 80 LEU A N 1
ATOM 616 C CA . LEU A 1 80 ? -14.323 -1.271 1.541 1.00 60.94 80 LEU A CA 1
ATOM 617 C C . LEU A 1 80 ? -15.487 -1.451 0.558 1.00 60.94 80 LEU A C 1
ATOM 619 O O . LEU A 1 80 ? -15.449 -0.961 -0.576 1.00 60.94 80 LEU A O 1
ATOM 623 N N . GLU A 1 81 ? -16.544 -2.131 1.002 1.00 52.09 81 GLU A N 1
ATOM 624 C CA . GLU A 1 81 ? -17.854 -2.080 0.345 1.00 52.09 81 GLU A CA 1
ATOM 625 C C . GLU A 1 81 ? -18.293 -0.603 0.287 1.00 52.09 81 GLU A C 1
ATOM 627 O O . GLU A 1 81 ? -18.706 -0.028 1.291 1.00 52.09 81 GLU A O 1
ATOM 632 N N . GLY A 1 82 ? -18.097 0.052 -0.864 1.00 54.72 82 GLY A N 1
ATOM 633 C CA . GLY A 1 82 ? -18.284 1.503 -1.032 1.00 54.72 82 GLY A CA 1
ATOM 634 C C . GLY A 1 82 ? -17.219 2.196 -1.888 1.00 54.72 82 GLY A C 1
ATOM 635 O O . GLY A 1 82 ? -17.503 3.221 -2.492 1.00 54.72 82 GLY A O 1
ATOM 636 N N . GLU A 1 83 ? -16.033 1.605 -2.051 1.00 58.47 83 GLU A N 1
ATOM 637 C CA . GLU A 1 83 ? -14.956 2.136 -2.913 1.00 58.47 83 GLU A CA 1
ATOM 638 C C . GLU A 1 83 ? -15.209 1.910 -4.417 1.00 58.47 83 GLU A C 1
ATOM 640 O O . GLU A 1 83 ? -14.341 2.135 -5.252 1.00 58.47 83 GLU A O 1
ATOM 645 N N . TRP A 1 84 ? -16.399 1.433 -4.795 1.00 54.25 84 TRP A N 1
ATOM 646 C CA . TRP A 1 84 ? -16.763 1.161 -6.189 1.00 54.25 84 TRP A CA 1
ATOM 647 C C . TRP A 1 84 ? -17.018 2.425 -7.018 1.00 54.25 84 TRP A C 1
ATOM 649 O O . TRP A 1 84 ? -16.977 2.350 -8.243 1.00 54.25 84 TRP A O 1
ATOM 659 N N . CYS A 1 85 ? -17.288 3.558 -6.365 1.00 51.88 85 CYS A N 1
ATOM 660 C CA . CYS A 1 85 ? -17.544 4.853 -6.995 1.00 51.88 85 CYS A CA 1
ATOM 661 C C . CYS A 1 85 ? -16.366 5.834 -6.896 1.00 51.88 85 CYS A C 1
ATOM 663 O O . CYS A 1 85 ? -16.449 6.932 -7.446 1.00 51.88 85 CYS A O 1
ATOM 665 N N . ILE A 1 86 ? -15.269 5.445 -6.240 1.00 56.53 86 ILE A N 1
ATOM 666 C CA . ILE A 1 86 ? -13.996 6.155 -6.368 1.00 56.53 86 ILE A CA 1
ATOM 667 C C . ILE A 1 86 ? -13.430 5.681 -7.709 1.00 56.53 86 ILE A C 1
ATOM 669 O O . ILE A 1 86 ? -13.166 4.493 -7.887 1.00 56.53 86 ILE A O 1
ATOM 673 N N . GLY A 1 87 ? -13.456 6.585 -8.691 1.00 53.47 87 GLY A N 1
ATOM 674 C CA . GLY A 1 87 ? -13.148 6.299 -10.091 1.00 53.47 87 GLY A CA 1
ATOM 675 C C . GLY A 1 87 ? -11.732 5.748 -10.313 1.00 53.47 87 GLY A C 1
ATOM 676 O O . GLY A 1 87 ? -10.953 5.672 -9.366 1.00 53.47 87 GLY A O 1
ATOM 677 N N . PRO A 1 88 ? -11.430 5.319 -11.551 1.00 53.34 88 PRO A N 1
ATOM 678 C CA . PRO A 1 88 ? -10.121 4.785 -11.914 1.00 53.34 88 PRO A CA 1
ATOM 679 C C . PRO A 1 88 ? -8.996 5.816 -11.819 1.00 53.34 88 PRO A C 1
ATOM 681 O O . PRO A 1 88 ? -9.294 7.031 -11.918 1.00 53.34 88 PRO A O 1
#

Foldseek 3Di:
DDDDDDDPVCLLVSVVVVVVVCVVVVHPDDDDDDQPSCVVSCVVVVDDDDDPPQDDDDDDDPDVVVVVCVVVSNDDDDPDPPCPPSDD

Sequence (88 aa):
MVQIGARKMFLDDVLDH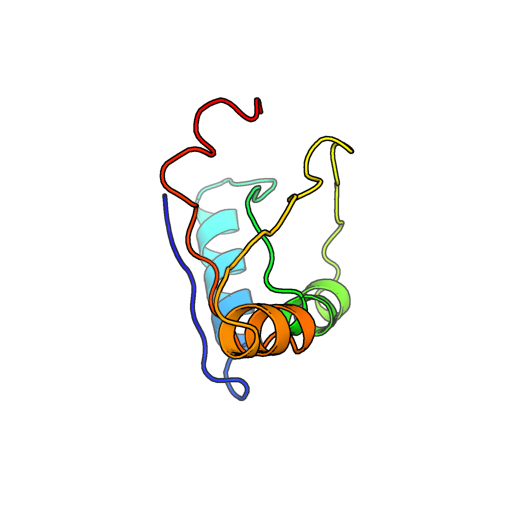LFYHARRGGALAVSGQLDPSAFQSLAAKGSVFHHDGASWFLIHSRNPAVLAAIHRTDAFLTRLEGEWCIGP

Secondary structure (DSSP, 8-state):
-------GGGHHHHHHHHHHHHHHTT-S---S---GGGHHHHHHTTPPP---S--------S-HHHHHHHHTT-S-----TTTTSS--